Protein AF-A0A7C4CSN0-F1 (afdb_monomer)

Mean predicted aligned error: 5.17 Å

Sequence (110 aa):
MIWEKVKDSLRVIRSVVEQSGKTLVLFSGGKDSLAVLLLALECGVNEAVYMDSSISLPHILEWNLDLCQQLGVRLHVVHPARHYQGDFAYHVRRWGYFPTINRTWCRIKL

Nearest PDB structures (foldseek):
  3p52-assembly1_A  TM=7.304E-01  e=2.057E-04  Campylobacter jejuni
  8cp3-assembly1_B  TM=8.071E-01  e=4.119E-03  Methanococcus maripaludis S2
  8cnz-assembly3_E  TM=7.851E-01  e=9.607E-03  Methanococcus maripaludis
  8cp3-assembly1_A  TM=6.934E-01  e=1.094E-02  Methanococcus maripaludis S2
  6fn6-assembly1_A  TM=6.347E-01  e=2.496E-01  Drosophila melanogaster

Foldseek 3Di:
DVVVVLVVLLVVLLVCCVPPPQDEQAAALDPVSVVNVVSNVVNVHQEYEYEPQVPDDPVSVVVVVVVSVVSNHHYHYHYCCVNHDHHQVVCCVVPVDRADPVRDPPPDDD

pLDDT: mean 89.35, std 10.67, range [44.56, 98.38]

Radius of gyration: 16.56 Å; Cα contacts (8 Å, |Δi|>4): 115; chains: 1; bounding box: 34×29×48 Å

Secondary structure (DSSP, 8-state):
-HHHHHHHHHHHHHHHHHHHSS--EE--SSHHHHHHHHHHHTTT--EEEEE--S-S-HHHHHHHHHHHHHTT-EEEEE-HHHHSS--HHHHHHHHSS--BTTB-SSSS--

Structure (mmCIF, N/CA/C/O backbone):
data_AF-A0A7C4CSN0-F1
#
_entry.id   AF-A0A7C4CSN0-F1
#
loop_
_atom_site.group_PDB
_atom_site.id
_atom_site.type_symbol
_atom_site.label_atom_id
_atom_site.label_alt_id
_atom_site.label_comp_id
_atom_site.label_asym_id
_atom_site.label_entity_id
_atom_site.label_seq_id
_atom_site.p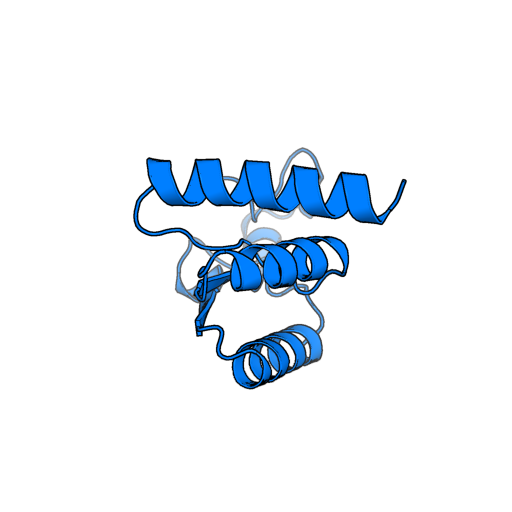dbx_PDB_ins_code
_atom_site.Cartn_x
_atom_site.Cartn_y
_atom_site.Cartn_z
_atom_site.occupancy
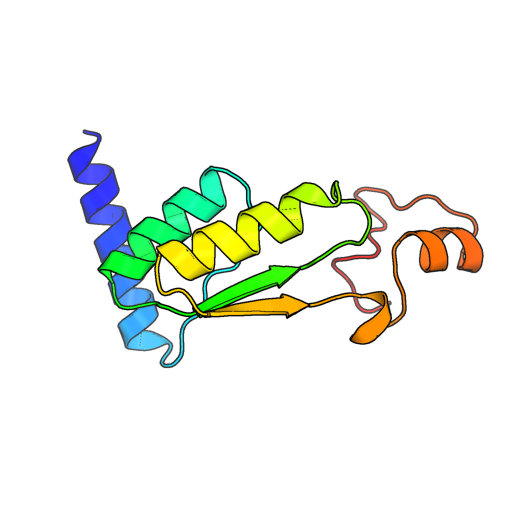_atom_site.B_iso_or_equiv
_atom_site.auth_seq_id
_atom_site.auth_comp_id
_atom_site.auth_asym_id
_atom_site.auth_atom_id
_atom_site.pdbx_PDB_model_num
ATOM 1 N N . MET A 1 1 ? 4.329 -3.168 26.446 1.00 66.38 1 MET A N 1
ATOM 2 C CA . MET A 1 1 ? 5.194 -2.581 25.398 1.00 66.38 1 MET A CA 1
ATOM 3 C C . MET A 1 1 ? 4.678 -2.734 23.965 1.00 66.38 1 MET A C 1
ATOM 5 O O . MET A 1 1 ? 4.247 -1.729 23.422 1.00 66.38 1 MET A O 1
ATOM 9 N N . ILE A 1 2 ? 4.702 -3.908 23.306 1.00 80.38 2 ILE A N 1
ATOM 10 C CA . ILE A 1 2 ? 4.251 -4.016 21.888 1.00 80.38 2 ILE A CA 1
ATOM 11 C C . ILE A 1 2 ? 2.768 -3.654 21.728 1.00 80.38 2 ILE A C 1
ATOM 13 O O . ILE A 1 2 ? 2.414 -2.831 20.890 1.00 80.38 2 ILE A O 1
ATOM 17 N N . TRP A 1 3 ? 1.915 -4.192 22.598 1.00 87.81 3 TRP A N 1
ATOM 18 C CA . TRP A 1 3 ? 0.475 -3.927 22.577 1.00 87.81 3 TRP A CA 1
ATOM 19 C C . TRP A 1 3 ? 0.104 -2.468 22.859 1.00 87.81 3 TRP A C 1
ATOM 21 O O . TRP A 1 3 ? -0.917 -1.996 22.373 1.00 87.81 3 TRP A O 1
ATOM 31 N N . GLU A 1 4 ? 0.928 -1.737 23.611 1.00 94.69 4 GLU A N 1
ATOM 32 C CA . GLU A 1 4 ? 0.720 -0.299 23.837 1.00 94.69 4 GLU A CA 1
ATOM 33 C C . GLU A 1 4 ? 1.004 0.491 22.563 1.00 94.69 4 GLU A C 1
ATOM 35 O O . GLU A 1 4 ? 0.179 1.299 22.157 1.00 94.69 4 GLU A O 1
ATOM 40 N N . LYS A 1 5 ? 2.097 0.172 21.856 1.00 95.12 5 LYS A N 1
ATOM 41 C CA . LYS A 1 5 ? 2.424 0.809 20.572 1.00 95.12 5 LYS A CA 1
ATOM 42 C C . LYS A 1 5 ? 1.353 0.563 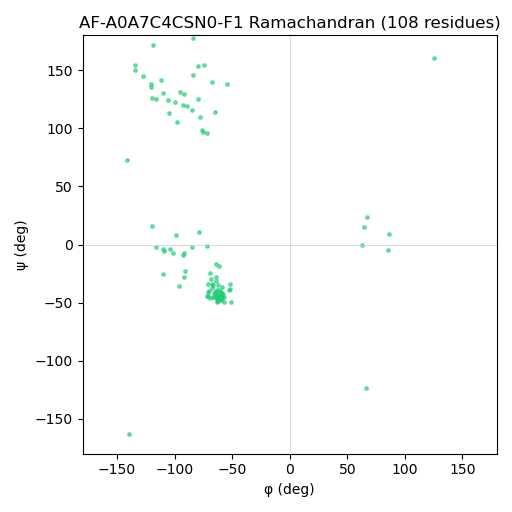19.509 1.00 95.12 5 LYS A C 1
ATOM 44 O O . LYS A 1 5 ? 1.034 1.472 18.747 1.00 95.12 5 LYS A O 1
ATOM 49 N N . VAL A 1 6 ? 0.785 -0.644 19.466 1.00 97.12 6 VAL A N 1
ATOM 50 C CA . VAL A 1 6 ? -0.336 -0.965 18.566 1.00 97.12 6 VAL A CA 1
ATOM 51 C C . VAL A 1 6 ? -1.564 -0.124 18.920 1.00 97.12 6 VAL A C 1
ATOM 53 O O . VAL A 1 6 ? -2.124 0.524 18.042 1.00 97.12 6 VAL A O 1
ATOM 56 N N . LYS A 1 7 ? -1.938 -0.051 20.206 1.00 97.38 7 LYS A N 1
ATOM 57 C CA . LYS A 1 7 ? -3.061 0.784 20.670 1.00 97.38 7 LYS A CA 1
ATOM 58 C C . LYS A 1 7 ? -2.863 2.262 20.338 1.00 97.38 7 LYS A C 1
ATOM 60 O O . LYS A 1 7 ? -3.798 2.905 19.865 1.00 97.38 7 LYS A O 1
ATOM 65 N N . ASP A 1 8 ? -1.660 2.789 20.545 1.00 97.56 8 ASP A N 1
ATOM 66 C CA . ASP A 1 8 ? -1.335 4.169 20.187 1.00 97.56 8 ASP A CA 1
ATOM 67 C C . ASP A 1 8 ? -1.419 4.405 18.679 1.00 97.56 8 ASP A C 1
ATOM 69 O O . ASP A 1 8 ? -1.980 5.410 18.247 1.00 97.56 8 ASP A O 1
ATOM 73 N N . SER A 1 9 ? -0.939 3.458 17.871 1.00 97.75 9 SER A N 1
ATOM 74 C CA . SER A 1 9 ? -1.024 3.548 16.409 1.00 97.75 9 SER A CA 1
ATOM 75 C C . SER A 1 9 ? -2.477 3.549 15.932 1.00 97.75 9 SER A C 1
ATOM 77 O O . SER A 1 9 ? -2.857 4.408 15.140 1.00 97.75 9 SER A O 1
ATOM 79 N N . LEU A 1 10 ? -3.318 2.657 16.468 1.00 98.12 10 LEU A N 1
ATOM 80 C CA . LEU A 1 10 ? -4.754 2.625 16.173 1.00 98.12 10 LEU A CA 1
ATOM 81 C C . LEU A 1 10 ? -5.441 3.937 16.565 1.00 98.12 10 LEU A C 1
ATOM 83 O O . LEU A 1 10 ? -6.266 4.447 15.813 1.00 98.12 10 LEU A O 1
ATOM 87 N N . ARG A 1 11 ? -5.083 4.520 17.717 1.00 98.12 11 ARG A N 1
ATOM 88 C CA . ARG A 1 11 ? -5.612 5.822 18.149 1.00 98.12 11 ARG A CA 1
ATOM 89 C C . ARG A 1 11 ? -5.254 6.933 17.160 1.00 98.12 11 ARG A C 1
ATOM 91 O O . ARG A 1 11 ? -6.124 7.726 16.809 1.00 98.12 11 ARG A O 1
ATOM 98 N N . VAL A 1 12 ? -4.003 6.981 16.701 1.00 97.50 12 VAL A N 1
ATOM 99 C CA . VAL A 1 12 ? -3.557 7.964 15.700 1.00 97.50 12 VAL A CA 1
ATOM 100 C C . VAL A 1 12 ? -4.306 7.773 14.383 1.00 97.50 12 VAL A C 1
ATOM 102 O O . VAL A 1 12 ? -4.826 8.742 13.837 1.00 97.50 12 VAL A O 1
ATOM 105 N N . ILE A 1 13 ? -4.421 6.535 13.897 1.00 97.00 13 ILE A N 1
ATOM 106 C CA . ILE A 1 13 ? -5.108 6.245 12.633 1.00 97.00 13 ILE A CA 1
ATOM 107 C C . ILE A 1 13 ? -6.591 6.623 12.718 1.00 97.00 13 ILE A C 1
ATOM 109 O O . ILE A 1 13 ? -7.083 7.302 11.821 1.00 97.00 13 ILE A O 1
ATOM 113 N N . ARG A 1 14 ? -7.293 6.269 13.804 1.00 96.69 14 ARG A N 1
ATOM 114 C CA . ARG A 1 14 ? -8.701 6.662 14.005 1.00 96.69 14 ARG A CA 1
ATOM 115 C C . ARG A 1 14 ? -8.889 8.172 13.968 1.00 96.69 14 ARG A C 1
ATOM 117 O O . ARG A 1 14 ? -9.759 8.644 13.247 1.00 96.69 14 ARG A O 1
ATOM 124 N N . SER A 1 15 ? -8.021 8.924 14.648 1.00 96.25 15 SER A N 1
ATOM 125 C CA . SER A 1 15 ? -8.071 10.388 14.607 1.00 96.25 15 SER A CA 1
ATOM 126 C C . SER A 1 15 ? -7.918 10.936 13.186 1.00 96.25 15 SER A C 1
ATOM 128 O O . SER A 1 15 ? -8.555 11.932 12.859 1.00 96.25 15 SER A O 1
ATOM 130 N N . VAL A 1 16 ? -7.086 10.318 12.340 1.00 95.56 16 VAL A N 1
ATOM 131 C CA . VAL A 1 16 ? -6.936 10.728 10.934 1.00 95.56 16 VAL A CA 1
ATOM 132 C C . VAL A 1 16 ? -8.196 10.400 10.137 1.00 95.56 16 VAL A C 1
ATOM 134 O O . VAL A 1 16 ? -8.683 11.258 9.402 1.00 95.56 16 VAL A O 1
ATOM 137 N N . VAL A 1 17 ? -8.742 9.192 10.300 1.00 95.38 17 VAL A N 1
ATOM 138 C CA . VAL A 1 17 ? -9.954 8.735 9.599 1.00 95.38 17 VAL A CA 1
ATOM 139 C C . VAL A 1 17 ? -11.154 9.629 9.926 1.00 95.38 17 VAL A C 1
ATOM 141 O O . VAL A 1 17 ? -11.865 10.053 9.018 1.00 95.38 17 VAL A O 1
ATOM 144 N N . GLU A 1 18 ? -11.344 9.978 11.199 1.00 94.19 18 GLU A N 1
ATOM 145 C CA . GLU A 1 18 ? -12.438 10.845 11.658 1.00 94.19 18 GLU A CA 1
ATOM 146 C C . GLU A 1 18 ? -12.343 12.275 11.096 1.00 94.19 18 GLU A C 1
ATOM 148 O O . GLU A 1 18 ? -13.367 12.913 10.860 1.00 94.19 18 GLU A O 1
ATOM 153 N N . GLN A 1 19 ? -11.128 12.779 10.853 1.00 94.56 19 GLN A N 1
ATOM 154 C CA . GLN A 1 19 ? -10.894 14.155 10.394 1.00 94.56 19 GLN A CA 1
ATOM 155 C C . GLN A 1 19 ? -10.842 14.300 8.867 1.00 94.56 19 GLN A C 1
ATOM 157 O O . GLN A 1 19 ? -11.130 15.376 8.346 1.00 94.56 19 GLN A O 1
ATOM 162 N N . SER A 1 20 ? -10.447 13.249 8.144 1.00 86.00 20 SER A N 1
ATOM 163 C CA . SER A 1 20 ? -10.047 13.354 6.729 1.00 86.00 20 SER A CA 1
ATOM 164 C C . SER A 1 20 ? -11.127 12.908 5.737 1.00 86.00 20 SER A C 1
ATOM 166 O O . SER A 1 20 ? -10.956 13.062 4.527 1.00 86.00 20 SER A O 1
ATOM 168 N N . GLY A 1 21 ? -12.242 12.344 6.213 1.00 84.25 21 GLY A N 1
ATOM 169 C CA . GLY A 1 21 ? -13.260 11.748 5.350 1.00 84.25 21 GLY A CA 1
ATOM 170 C C . GLY A 1 21 ? -12.721 10.503 4.637 1.00 84.25 21 GLY A C 1
ATOM 171 O O . GLY A 1 21 ? -12.256 9.558 5.277 1.00 84.25 21 GLY A O 1
ATOM 172 N N . LYS A 1 22 ? -12.776 10.476 3.298 1.00 91.00 22 LYS A N 1
ATOM 173 C CA . LYS A 1 22 ? -12.285 9.328 2.523 1.00 91.00 22 LYS A CA 1
ATOM 174 C C . LYS A 1 22 ? -10.770 9.170 2.698 1.00 91.00 22 LYS A C 1
ATOM 176 O O . LYS A 1 22 ? -9.993 9.989 2.218 1.00 91.00 22 LYS A O 1
ATOM 181 N N . THR A 1 23 ? -10.367 8.074 3.335 1.00 96.00 23 THR A N 1
ATOM 182 C CA . THR A 1 23 ? -8.972 7.779 3.685 1.00 96.00 23 THR A CA 1
ATOM 183 C C . THR A 1 23 ? -8.456 6.596 2.869 1.00 96.00 23 THR A C 1
ATOM 185 O O . THR A 1 23 ? -9.194 5.642 2.633 1.00 96.00 23 THR A O 1
ATOM 188 N N . LEU A 1 24 ? -7.194 6.655 2.431 1.00 97.19 24 LEU A N 1
ATOM 189 C CA . LEU A 1 24 ? -6.525 5.575 1.702 1.00 97.19 24 LEU A CA 1
ATOM 190 C C . LEU A 1 24 ? -5.124 5.340 2.270 1.00 97.19 24 LEU A C 1
ATOM 192 O O . LEU A 1 24 ? -4.470 6.279 2.726 1.00 97.19 24 LEU A O 1
ATOM 196 N N . VAL A 1 25 ? -4.637 4.104 2.179 1.00 97.75 25 VAL A N 1
ATOM 197 C CA . VAL A 1 25 ? -3.264 3.752 2.567 1.00 97.75 25 VAL A CA 1
ATOM 198 C C . VAL A 1 25 ? -2.342 3.771 1.352 1.00 97.75 25 VAL A C 1
ATOM 200 O O . VAL A 1 25 ? -2.631 3.148 0.334 1.00 97.75 25 VAL A O 1
ATOM 203 N N . LEU A 1 26 ? -1.190 4.434 1.462 1.00 96.94 26 LEU A N 1
ATOM 204 C CA . LEU A 1 26 ? -0.105 4.279 0.491 1.00 96.94 26 LEU A CA 1
ATOM 205 C C . LEU A 1 26 ? 0.605 2.947 0.757 1.00 96.94 26 LEU A C 1
ATOM 207 O O . LEU A 1 26 ? 1.430 2.839 1.665 1.00 96.94 26 LEU A O 1
ATOM 211 N N . PHE A 1 27 ? 0.257 1.925 -0.018 1.00 97.31 27 PHE A N 1
ATOM 212 C CA . PHE A 1 27 ? 0.748 0.565 0.155 1.00 97.31 27 PHE A CA 1
ATOM 213 C C . PHE A 1 27 ? 1.790 0.257 -0.917 1.00 97.31 27 PHE A C 1
ATOM 215 O O . PHE A 1 27 ? 1.463 0.216 -2.097 1.00 97.31 27 PHE A O 1
ATOM 222 N N . SER A 1 28 ? 3.054 0.062 -0.526 1.00 94.44 28 SER A N 1
ATOM 223 C CA . SER A 1 28 ? 4.159 -0.209 -1.462 1.00 94.44 28 SER A CA 1
ATOM 224 C C . SER A 1 28 ? 4.422 -1.700 -1.686 1.00 94.44 28 SER A C 1
ATOM 226 O O . SER A 1 28 ? 5.243 -2.054 -2.529 1.00 94.44 28 SER A O 1
ATOM 228 N N . GLY A 1 29 ? 3.775 -2.569 -0.907 1.00 93.69 29 GLY A N 1
ATOM 229 C CA . GLY A 1 29 ? 4.096 -3.994 -0.809 1.00 93.69 29 GLY A CA 1
ATOM 230 C C . GLY A 1 29 ? 5.197 -4.326 0.202 1.00 93.69 29 GLY A C 1
ATOM 231 O O . GLY A 1 29 ? 5.485 -5.489 0.461 1.00 93.69 29 GLY A O 1
ATOM 232 N N . GLY A 1 30 ? 5.816 -3.315 0.821 1.00 94.31 30 GLY A N 1
ATOM 233 C CA . GLY A 1 30 ? 6.800 -3.518 1.882 1.00 94.31 30 GLY A CA 1
ATOM 234 C C . GLY A 1 30 ? 6.153 -3.803 3.239 1.00 94.31 30 GLY A C 1
ATOM 235 O O . GLY A 1 30 ? 5.059 -3.311 3.527 1.00 94.31 30 GLY A O 1
ATOM 236 N N . LYS A 1 31 ? 6.878 -4.515 4.113 1.00 96.38 31 LYS A N 1
ATOM 237 C CA . LYS A 1 31 ? 6.432 -4.900 5.468 1.00 96.38 31 LYS A CA 1
ATOM 238 C C . LYS A 1 31 ? 5.907 -3.727 6.312 1.00 96.38 31 LYS A C 1
ATOM 240 O O . LYS A 1 31 ? 4.918 -3.883 7.018 1.00 96.38 31 LYS A O 1
ATOM 245 N N . ASP A 1 32 ? 6.528 -2.552 6.204 1.00 97.00 32 ASP A N 1
ATOM 246 C CA . ASP A 1 32 ? 6.142 -1.382 7.000 1.00 97.00 32 ASP A CA 1
ATOM 247 C C . ASP A 1 32 ? 4.799 -0.823 6.512 1.00 97.00 32 ASP A C 1
ATOM 249 O O . ASP A 1 32 ? 3.895 -0.571 7.304 1.00 97.00 32 ASP A O 1
ATOM 253 N N . SER A 1 33 ? 4.625 -0.716 5.190 1.00 97.31 33 SER A N 1
ATOM 254 C CA . SER A 1 33 ? 3.349 -0.305 4.595 1.00 97.31 33 SER A CA 1
ATOM 255 C C . SER A 1 33 ? 2.247 -1.351 4.788 1.00 97.31 33 SER A C 1
ATOM 257 O O . SER A 1 33 ? 1.084 -0.984 4.924 1.00 97.31 33 SER A O 1
ATOM 259 N N . LEU A 1 34 ? 2.606 -2.639 4.864 1.00 97.94 34 LEU A N 1
ATOM 260 C CA . LEU A 1 34 ? 1.676 -3.712 5.205 1.00 97.94 34 LEU A CA 1
ATOM 261 C C . LEU A 1 34 ? 1.194 -3.584 6.652 1.00 97.94 34 LEU A C 1
ATOM 263 O O . LEU A 1 34 ? -0.001 -3.685 6.903 1.00 97.94 34 LEU A O 1
ATOM 267 N N . ALA A 1 35 ? 2.097 -3.318 7.599 1.00 97.81 35 ALA A N 1
ATOM 268 C CA . ALA A 1 35 ? 1.717 -3.091 8.990 1.00 97.81 35 ALA A CA 1
ATOM 269 C C . ALA A 1 35 ? 0.736 -1.913 9.114 1.00 97.81 35 ALA A C 1
ATOM 271 O O . ALA A 1 35 ? -0.272 -2.023 9.807 1.00 97.81 35 ALA A O 1
ATOM 272 N N . VAL A 1 36 ? 0.983 -0.816 8.388 1.00 98.00 36 VAL A N 1
ATOM 273 C CA . VAL A 1 36 ? 0.050 0.321 8.329 1.00 98.00 36 VAL A CA 1
ATOM 274 C C . VAL A 1 36 ? -1.291 -0.087 7.716 1.00 98.00 36 VAL A C 1
ATOM 276 O O . VAL A 1 36 ? -2.325 0.263 8.275 1.00 98.00 36 VAL A O 1
ATOM 279 N N . LEU A 1 37 ? -1.293 -0.840 6.610 1.00 98.38 37 LEU A N 1
ATOM 280 C CA . LEU A 1 37 ? -2.522 -1.310 5.963 1.00 98.38 37 LEU A CA 1
ATOM 281 C C . LEU A 1 37 ? -3.380 -2.158 6.911 1.00 98.38 37 LEU A C 1
ATOM 283 O O . LEU A 1 37 ? -4.578 -1.916 7.023 1.00 98.38 37 LEU A O 1
ATOM 287 N N . LEU A 1 38 ? -2.769 -3.104 7.627 1.00 98.31 38 LEU A N 1
ATOM 288 C CA . LEU A 1 38 ? -3.467 -3.968 8.583 1.00 98.31 38 LEU A CA 1
ATOM 289 C C . LEU A 1 38 ? -4.067 -3.167 9.748 1.00 98.31 38 LEU A C 1
ATOM 291 O O . LEU A 1 38 ? -5.229 -3.358 10.091 1.00 98.31 38 LEU A O 1
ATOM 295 N N . LEU A 1 39 ? -3.319 -2.212 10.307 1.00 98.19 39 LEU A N 1
ATOM 296 C CA . LEU A 1 39 ? -3.832 -1.337 11.368 1.00 98.19 39 LEU A CA 1
ATOM 297 C C . LEU A 1 39 ? -4.940 -0.397 10.864 1.00 98.19 39 LEU A C 1
ATOM 299 O O . LEU A 1 39 ? -5.879 -0.086 11.596 1.00 98.19 39 LEU A O 1
ATOM 303 N N . ALA A 1 40 ? -4.853 0.060 9.615 1.00 97.94 40 ALA A N 1
ATOM 304 C CA . ALA A 1 40 ? -5.869 0.910 9.005 1.00 97.94 40 ALA A CA 1
ATOM 305 C C . ALA A 1 40 ? -7.165 0.142 8.708 1.00 97.94 40 ALA A C 1
ATOM 307 O O . ALA A 1 40 ? -8.250 0.699 8.888 1.00 97.94 40 ALA A O 1
ATOM 308 N N . LEU A 1 41 ? -7.066 -1.141 8.347 1.00 97.94 41 LEU A N 1
ATOM 309 C CA . LEU A 1 41 ? -8.215 -2.034 8.195 1.00 97.94 41 LEU A CA 1
ATOM 310 C C . LEU A 1 41 ? -9.005 -2.181 9.496 1.00 97.94 41 LEU A C 1
ATOM 312 O O . LEU A 1 41 ? -10.230 -2.079 9.479 1.00 97.94 41 LEU A O 1
ATOM 316 N N . GLU A 1 42 ? -8.322 -2.313 10.637 1.00 97.31 42 GLU A N 1
ATOM 317 C CA . GLU A 1 42 ? -8.973 -2.309 11.959 1.00 97.31 42 GLU A CA 1
ATOM 318 C C . GLU A 1 42 ? -9.701 -0.990 12.275 1.00 97.31 42 GLU A C 1
ATOM 320 O O . GLU A 1 42 ? -10.565 -0.936 13.152 1.00 97.31 42 GLU A O 1
ATOM 325 N N . CYS A 1 43 ? -9.360 0.085 11.563 1.00 96.75 43 CYS A N 1
ATOM 326 C CA . CYS A 1 43 ? -9.999 1.395 11.667 1.00 96.75 43 CYS A CA 1
ATOM 327 C C . CYS A 1 43 ? -11.043 1.645 10.563 1.00 96.75 43 CYS A C 1
ATOM 329 O O . CYS A 1 43 ? -11.540 2.763 10.448 1.00 96.75 43 CYS A O 1
ATOM 331 N N . GLY A 1 44 ? -11.380 0.633 9.754 1.00 95.81 44 GLY A N 1
ATOM 332 C CA . GLY A 1 44 ? -12.391 0.721 8.698 1.00 95.81 44 GLY A CA 1
ATOM 333 C C . GLY A 1 44 ? -11.888 1.249 7.350 1.00 95.81 44 GLY A C 1
ATOM 334 O O . GLY A 1 44 ? -12.699 1.502 6.461 1.00 95.81 44 GLY A O 1
ATOM 335 N N . VAL A 1 45 ? -10.573 1.409 7.163 1.00 97.56 45 VAL A N 1
ATOM 336 C CA . VAL A 1 45 ? -9.995 1.814 5.872 1.00 97.56 45 VAL A CA 1
ATOM 337 C C . VAL A 1 45 ? -9.804 0.585 4.989 1.00 97.56 45 VAL A C 1
ATOM 339 O O . VAL A 1 45 ? -8.993 -0.283 5.294 1.00 97.56 45 VAL A O 1
ATOM 342 N N . ASN A 1 46 ? -10.518 0.529 3.865 1.00 97.25 46 ASN A N 1
ATOM 343 C CA . ASN A 1 46 ? -10.490 -0.595 2.922 1.00 97.25 46 ASN A CA 1
ATOM 344 C C . ASN A 1 46 ? -10.018 -0.203 1.510 1.00 97.25 46 ASN A C 1
ATOM 346 O O . ASN A 1 46 ? -10.221 -0.953 0.557 1.00 97.25 46 ASN A O 1
ATOM 350 N N . GLU A 1 47 ? -9.387 0.961 1.355 1.00 98.12 47 GLU A N 1
ATOM 351 C CA . GLU A 1 47 ? -8.802 1.403 0.088 1.00 98.12 47 GLU A CA 1
ATOM 352 C C . GLU A 1 47 ? -7.300 1.654 0.248 1.00 98.12 47 GLU A C 1
ATOM 354 O O . GLU A 1 47 ? -6.842 2.259 1.221 1.00 98.12 47 GLU A O 1
ATOM 359 N N . ALA A 1 48 ? -6.527 1.215 -0.741 1.00 98.25 48 ALA A N 1
ATOM 360 C CA . ALA A 1 48 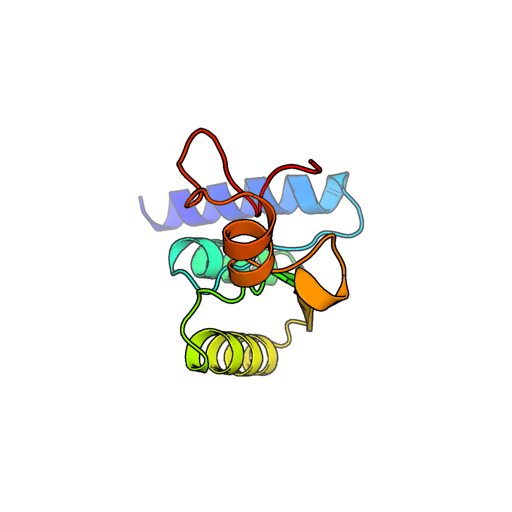? -5.087 1.419 -0.791 1.00 98.25 48 ALA A CA 1
ATOM 361 C C . ALA A 1 48 ? -4.648 1.875 -2.183 1.00 98.25 48 ALA A C 1
ATOM 363 O O . ALA A 1 48 ? -5.307 1.590 -3.180 1.00 98.25 48 ALA A O 1
ATOM 364 N N . VAL A 1 49 ? -3.522 2.576 -2.256 1.00 97.38 49 VAL A N 1
ATOM 365 C CA . VAL A 1 49 ? -2.895 3.002 -3.507 1.00 97.38 49 VAL A CA 1
ATOM 366 C C . VAL A 1 49 ? -1.506 2.389 -3.595 1.00 97.38 49 VAL A C 1
ATOM 368 O O . VAL A 1 49 ? -0.684 2.595 -2.701 1.00 97.38 49 VAL A O 1
ATOM 371 N N . TYR A 1 50 ? -1.243 1.687 -4.695 1.00 95.44 50 TYR A N 1
ATOM 372 C CA . TYR A 1 50 ? 0.081 1.208 -5.077 1.00 95.44 50 TYR A CA 1
ATOM 373 C C . TYR A 1 50 ? 0.571 1.976 -6.302 1.00 95.44 50 TYR A C 1
ATOM 375 O O . TYR A 1 50 ? -0.137 2.114 -7.301 1.00 95.44 50 TYR A O 1
ATOM 383 N N . MET A 1 51 ? 1.797 2.486 -6.224 1.00 91.62 51 MET A N 1
ATOM 384 C CA . MET A 1 51 ? 2.474 3.123 -7.348 1.00 91.62 51 MET A CA 1
ATOM 385 C C . MET A 1 51 ? 3.407 2.098 -7.992 1.00 91.62 51 MET A C 1
ATOM 387 O O . MET A 1 51 ? 4.458 1.770 -7.440 1.00 91.62 51 MET A O 1
ATOM 391 N N . ASP A 1 52 ? 3.010 1.589 -9.158 1.00 90.56 52 ASP A N 1
ATOM 392 C CA . ASP A 1 52 ? 3.848 0.715 -9.969 1.00 90.56 52 ASP A CA 1
ATOM 393 C C . ASP A 1 52 ? 4.912 1.564 -10.656 1.00 90.56 52 ASP A C 1
ATOM 395 O O . ASP A 1 52 ? 4.685 2.198 -11.682 1.00 90.56 52 ASP A O 1
ATOM 399 N N . SER A 1 53 ? 6.092 1.604 -10.056 1.00 84.75 53 SER A N 1
ATOM 400 C CA . SER A 1 53 ? 7.206 2.416 -10.535 1.00 84.75 53 SER A CA 1
ATOM 401 C C . SER A 1 53 ? 7.857 1.908 -11.825 1.00 84.75 53 SER A C 1
ATOM 403 O O . SER A 1 53 ? 8.803 2.555 -12.283 1.00 84.75 53 SER A O 1
ATOM 405 N N . SER A 1 54 ? 7.401 0.785 -12.404 1.00 84.69 54 SER A N 1
ATOM 406 C CA . SER A 1 54 ? 8.008 0.039 -13.528 1.00 84.69 54 SER A CA 1
ATOM 407 C C . SER A 1 54 ? 9.404 -0.547 -13.268 1.00 84.69 54 SER A C 1
ATOM 409 O O . SER A 1 54 ? 9.978 -1.186 -14.146 1.00 84.69 54 SER A O 1
ATOM 411 N N . ILE A 1 55 ? 9.964 -0.330 -12.072 1.00 86.81 55 ILE A N 1
ATOM 412 C CA . ILE A 1 55 ? 11.270 -0.871 -11.655 1.00 86.81 55 ILE A CA 1
ATOM 413 C C . ILE A 1 55 ? 11.144 -1.951 -10.575 1.00 86.81 55 ILE A C 1
ATOM 415 O O . ILE A 1 55 ? 12.145 -2.525 -10.149 1.00 86.81 55 ILE A O 1
ATOM 419 N N . SER A 1 56 ? 9.926 -2.207 -10.097 1.00 84.88 56 SER A N 1
ATOM 420 C CA . SER A 1 56 ? 9.636 -3.317 -9.196 1.00 84.88 56 SER A CA 1
ATOM 421 C C . SER A 1 56 ? 9.638 -4.635 -9.969 1.00 84.88 56 SER A C 1
ATOM 423 O O . SER A 1 56 ? 9.399 -4.668 -11.175 1.00 84.88 56 SER A O 1
ATOM 425 N N . LEU A 1 57 ? 9.909 -5.740 -9.274 1.00 87.00 57 LEU A N 1
ATOM 426 C CA . LEU A 1 57 ? 9.807 -7.060 -9.888 1.00 87.00 57 LEU A CA 1
ATOM 427 C C . LEU A 1 57 ? 8.328 -7.356 -10.210 1.00 87.00 57 LEU A C 1
ATOM 429 O O . LEU A 1 57 ? 7.480 -7.051 -9.368 1.00 87.00 57 LEU A O 1
ATOM 433 N N . PRO A 1 58 ? 8.000 -7.965 -11.369 1.00 80.62 58 PRO A N 1
ATOM 434 C CA . PRO A 1 58 ? 6.609 -8.165 -11.796 1.00 80.62 58 PRO A CA 1
ATOM 435 C C . PRO A 1 58 ? 5.717 -8.857 -10.753 1.00 80.62 58 PRO A C 1
ATOM 437 O O . PRO A 1 58 ? 4.589 -8.432 -10.519 1.00 80.62 58 PRO A O 1
ATOM 440 N N . HIS A 1 59 ? 6.262 -9.850 -10.043 1.00 89.94 59 HIS A N 1
ATOM 441 C CA . HIS A 1 59 ? 5.544 -10.607 -9.012 1.00 89.94 59 HIS A CA 1
ATOM 442 C C . HIS A 1 59 ? 5.116 -9.768 -7.797 1.00 89.94 59 HIS A C 1
ATOM 444 O O . HIS A 1 59 ? 4.273 -10.204 -7.022 1.00 89.94 59 HIS A O 1
ATOM 450 N N . ILE A 1 60 ? 5.688 -8.576 -7.593 1.00 91.38 60 ILE A N 1
ATOM 451 C CA . ILE A 1 60 ? 5.306 -7.701 -6.475 1.00 91.38 60 ILE A CA 1
ATOM 452 C C . ILE A 1 60 ? 3.908 -7.128 -6.695 1.00 91.38 60 ILE A C 1
ATOM 454 O O . ILE A 1 60 ? 3.130 -7.044 -5.748 1.00 91.38 60 ILE A O 1
ATOM 458 N N . LEU A 1 61 ? 3.574 -6.751 -7.933 1.00 93.31 61 LEU A N 1
ATOM 459 C CA . LEU A 1 61 ? 2.233 -6.266 -8.247 1.00 93.31 61 LEU A CA 1
ATOM 46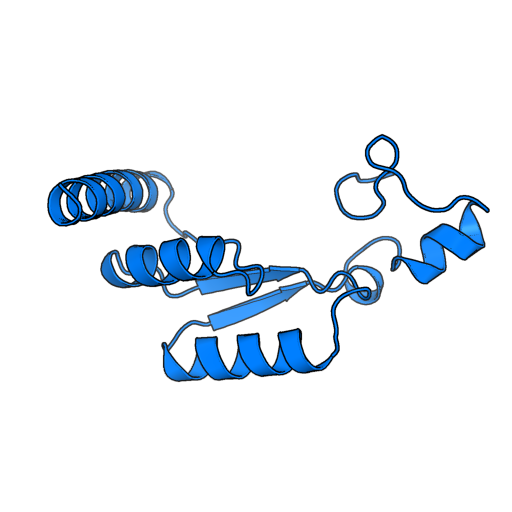0 C C . LEU A 1 61 ? 1.201 -7.384 -8.073 1.00 93.31 61 LEU A C 1
ATOM 462 O O . LEU A 1 61 ? 0.169 -7.153 -7.450 1.00 93.31 61 LEU A O 1
ATOM 466 N N . GLU A 1 62 ? 1.501 -8.581 -8.580 1.00 95.12 62 GLU A N 1
ATOM 467 C CA . GLU A 1 62 ? 0.651 -9.768 -8.419 1.00 95.12 62 GLU A CA 1
ATOM 468 C C . GLU A 1 62 ? 0.419 -10.071 -6.936 1.00 95.12 62 GLU A C 1
ATOM 470 O O . GLU A 1 62 ? -0.722 -10.133 -6.487 1.00 95.12 62 GLU A O 1
ATOM 475 N N . TRP A 1 63 ? 1.494 -10.114 -6.144 1.00 95.94 63 TRP A N 1
ATOM 476 C CA . TRP A 1 63 ? 1.402 -10.340 -4.705 1.00 95.94 63 TRP A CA 1
ATOM 477 C C . TRP A 1 63 ? 0.572 -9.264 -3.987 1.00 95.94 63 TRP A C 1
ATOM 479 O O . TRP A 1 63 ? -0.249 -9.589 -3.131 1.00 95.94 63 TRP A O 1
ATOM 489 N N . ASN A 1 64 ? 0.740 -7.987 -4.346 1.00 96.62 64 ASN A N 1
ATOM 490 C CA . ASN A 1 64 ? -0.045 -6.895 -3.768 1.00 96.62 64 ASN A CA 1
ATOM 491 C C . ASN A 1 64 ? -1.536 -7.013 -4.111 1.00 96.62 64 ASN A C 1
ATOM 493 O O . ASN A 1 64 ? -2.377 -6.767 -3.246 1.00 96.62 64 ASN A O 1
ATOM 497 N N . LEU A 1 65 ? -1.865 -7.366 -5.357 1.00 97.12 65 LEU A N 1
ATOM 498 C CA . LEU A 1 65 ? -3.245 -7.558 -5.805 1.00 97.12 65 LEU A CA 1
ATOM 499 C C . LEU A 1 65 ? -3.905 -8.717 -5.054 1.00 97.12 65 LEU A C 1
ATOM 501 O O . LEU A 1 65 ? -4.978 -8.523 -4.481 1.00 97.12 65 LEU A O 1
ATOM 505 N N . ASP A 1 66 ? -3.237 -9.869 -4.991 1.00 97.88 66 ASP A N 1
ATOM 506 C CA . ASP A 1 66 ? -3.735 -11.066 -4.309 1.00 97.88 66 ASP A CA 1
ATOM 507 C C . ASP A 1 66 ? -3.934 -10.814 -2.812 1.00 97.88 66 ASP A C 1
ATOM 509 O O . ASP A 1 66 ? -4.981 -11.141 -2.249 1.00 97.88 66 ASP A O 1
ATOM 513 N N . LEU A 1 67 ? -2.957 -10.177 -2.159 1.00 98.06 67 LEU A N 1
ATOM 514 C CA . LEU A 1 67 ? -3.048 -9.829 -0.745 1.00 98.06 67 LEU A CA 1
ATOM 515 C C . LEU A 1 67 ? -4.209 -8.868 -0.477 1.00 98.06 67 LEU A C 1
ATOM 517 O O . LEU A 1 67 ? -4.999 -9.092 0.439 1.00 98.06 67 LEU A O 1
ATOM 521 N N . CYS A 1 68 ? -4.333 -7.795 -1.261 1.00 98.19 68 CYS A N 1
ATOM 522 C CA . CYS A 1 68 ? -5.425 -6.843 -1.087 1.00 98.19 68 CYS A CA 1
ATOM 523 C C . CYS A 1 68 ? -6.787 -7.504 -1.330 1.00 98.19 68 CYS A C 1
ATOM 525 O O . CYS A 1 68 ? -7.713 -7.263 -0.558 1.00 98.19 68 CYS A O 1
ATOM 527 N N . GLN A 1 69 ? -6.899 -8.393 -2.320 1.00 98.31 69 GLN A N 1
ATOM 528 C CA . GLN A 1 69 ? -8.110 -9.178 -2.544 1.00 98.31 69 GLN A CA 1
ATOM 529 C C . GLN A 1 69 ? -8.454 -10.053 -1.328 1.00 98.31 69 GLN A C 1
AT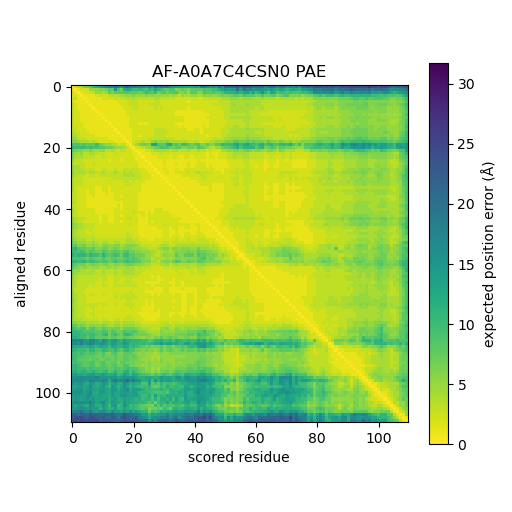OM 531 O O . GLN A 1 69 ? -9.601 -10.041 -0.881 1.00 98.31 69 GLN A O 1
ATOM 536 N N . GLN A 1 70 ? -7.475 -10.765 -0.760 1.00 98.31 70 GLN A N 1
ATOM 537 C CA . GLN A 1 70 ? -7.661 -11.597 0.437 1.00 98.31 70 GLN A CA 1
ATOM 538 C C . GLN A 1 70 ? -8.089 -10.781 1.665 1.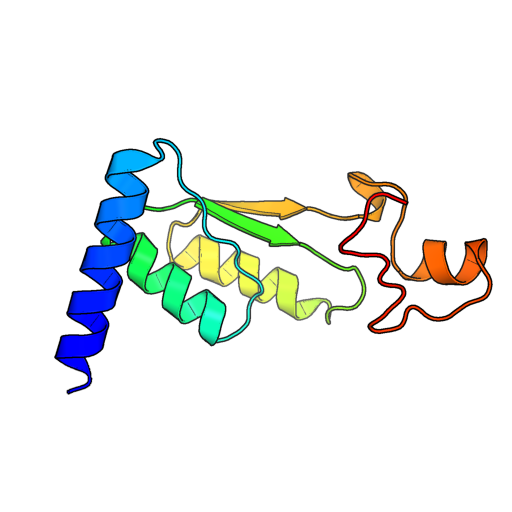00 98.31 70 GLN A C 1
ATOM 540 O O . GLN A 1 70 ? -8.883 -11.253 2.475 1.00 98.31 70 GLN A O 1
ATOM 545 N N . LEU A 1 71 ? -7.590 -9.550 1.792 1.00 97.94 71 LEU A N 1
ATOM 546 C CA . LEU A 1 71 ? -7.913 -8.638 2.892 1.00 97.94 71 LEU A CA 1
ATOM 547 C C . LEU A 1 71 ? -9.204 -7.829 2.668 1.00 97.94 71 LEU A C 1
ATOM 549 O O . LEU A 1 71 ? -9.575 -7.036 3.531 1.00 97.94 71 LEU A O 1
ATOM 553 N N . GLY A 1 72 ? -9.881 -7.979 1.522 1.00 98.12 72 GLY A N 1
ATOM 554 C CA . GLY A 1 72 ? -11.045 -7.156 1.172 1.00 98.12 72 GLY A CA 1
ATOM 555 C C . GLY A 1 72 ? -10.706 -5.677 0.933 1.00 98.12 72 GLY A C 1
ATOM 556 O O . GLY A 1 72 ? -11.567 -4.809 1.072 1.00 98.12 72 GLY A O 1
ATOM 557 N N . VAL A 1 73 ? -9.451 -5.381 0.584 1.00 98.38 73 VAL A N 1
ATOM 558 C CA . VAL A 1 73 ? -8.945 -4.043 0.264 1.00 98.38 73 VAL A CA 1
ATOM 559 C C . VAL A 1 73 ? -9.068 -3.791 -1.234 1.00 98.38 73 VAL A C 1
ATOM 561 O O . VAL A 1 73 ? -8.557 -4.549 -2.058 1.00 98.38 73 VAL A O 1
ATOM 564 N N . ARG A 1 74 ? -9.661 -2.660 -1.613 1.00 98.38 74 ARG A N 1
ATOM 565 C CA . ARG A 1 74 ? -9.607 -2.165 -2.989 1.00 98.38 74 ARG A CA 1
ATOM 566 C C . ARG A 1 74 ? -8.251 -1.509 -3.248 1.00 98.38 74 ARG A C 1
ATOM 568 O O . ARG A 1 74 ? -7.986 -0.413 -2.753 1.00 98.38 74 ARG A O 1
ATOM 575 N N . LEU A 1 75 ? -7.419 -2.161 -4.058 1.00 98.25 75 LEU A N 1
ATOM 576 C CA . LEU A 1 75 ? -6.126 -1.622 -4.474 1.00 98.25 75 LEU A CA 1
ATOM 577 C C . LEU A 1 75 ? -6.253 -0.794 -5.759 1.00 98.25 75 LEU A C 1
ATOM 579 O O . LEU A 1 75 ? -6.617 -1.305 -6.817 1.00 98.25 75 LEU A O 1
ATOM 583 N N . HIS A 1 76 ? -5.910 0.488 -5.678 1.00 96.75 76 HIS A N 1
ATOM 584 C CA . HIS A 1 76 ? -5.779 1.378 -6.828 1.00 96.75 76 HIS A CA 1
ATOM 585 C C . HIS A 1 76 ? -4.332 1.370 -7.310 1.00 96.75 76 HIS A C 1
ATOM 587 O O . HIS A 1 76 ? -3.425 1.748 -6.570 1.00 96.75 76 HIS A O 1
ATOM 593 N N . VAL A 1 77 ? -4.111 0.965 -8.558 1.00 94.19 77 VAL A N 1
ATOM 594 C CA . VAL A 1 77 ? -2.767 0.905 -9.144 1.00 94.19 77 VAL A CA 1
ATOM 595 C C . VAL A 1 77 ? -2.528 2.131 -10.015 1.00 94.19 77 VAL A C 1
ATOM 597 O O . VAL A 1 77 ? -3.255 2.385 -10.977 1.00 94.19 77 VAL A O 1
ATOM 600 N N . VAL A 1 78 ? -1.481 2.889 -9.697 1.00 91.62 78 VAL A N 1
ATOM 601 C CA . VAL A 1 78 ? -1.034 4.035 -10.490 1.00 91.62 78 VAL A CA 1
ATOM 602 C C . VAL A 1 78 ? 0.235 3.659 -11.240 1.00 91.62 78 VAL A C 1
ATOM 604 O O . VAL A 1 78 ? 1.219 3.274 -10.620 1.00 91.62 78 VAL A O 1
ATOM 607 N N . HIS A 1 79 ? 0.228 3.817 -12.565 1.00 87.06 79 HIS A N 1
ATOM 608 C CA . HIS A 1 79 ? 1.376 3.523 -13.418 1.00 87.06 79 HIS A CA 1
ATOM 609 C C . HIS A 1 79 ? 1.877 4.807 -14.105 1.00 87.06 79 HIS A C 1
ATOM 611 O O . HIS A 1 79 ? 1.101 5.453 -14.815 1.00 87.06 79 HIS A O 1
ATOM 617 N N . PRO A 1 80 ? 3.160 5.187 -13.983 1.00 82.56 80 PRO A N 1
ATOM 618 C CA . PRO A 1 80 ? 3.681 6.464 -14.459 1.00 82.56 80 PRO A CA 1
ATOM 619 C C . PRO A 1 80 ? 3.666 6.585 -15.990 1.00 82.56 80 PRO A C 1
ATOM 621 O O . PRO A 1 80 ? 3.350 7.653 -16.501 1.00 82.56 80 PRO A O 1
ATOM 624 N N . ALA A 1 81 ? 3.878 5.502 -16.749 1.00 80.69 81 ALA A N 1
ATOM 625 C CA . ALA A 1 81 ? 3.708 5.568 -18.210 1.00 80.69 81 ALA A CA 1
ATOM 626 C C . ALA A 1 81 ? 2.249 5.739 -18.666 1.00 80.69 81 ALA A C 1
ATOM 628 O O . ALA A 1 81 ? 2.019 6.211 -19.773 1.00 80.69 81 ALA A O 1
ATOM 629 N N . ARG A 1 82 ? 1.266 5.319 -17.855 1.00 81.00 82 ARG A N 1
ATOM 630 C CA . ARG A 1 82 ? -0.157 5.352 -18.240 1.00 81.00 82 ARG A CA 1
ATOM 631 C C . ARG A 1 82 ? -0.858 6.599 -17.715 1.00 81.00 82 ARG A C 1
ATOM 633 O O . ARG A 1 82 ? -1.748 7.121 -18.371 1.00 81.00 82 ARG A O 1
ATOM 640 N N . HIS A 1 83 ? -0.482 7.045 -16.520 1.00 80.31 83 HIS A N 1
ATOM 641 C CA . HIS A 1 83 ? -1.177 8.095 -15.775 1.00 80.31 83 HIS A CA 1
ATOM 642 C C . HIS A 1 83 ? -0.316 9.354 -15.570 1.00 80.31 83 HIS A C 1
ATOM 644 O O . HIS A 1 83 ? -0.786 10.320 -14.971 1.00 80.31 83 HIS A O 1
ATOM 650 N N . TYR A 1 84 ? 0.945 9.355 -16.022 1.00 74.56 84 TYR A N 1
ATOM 651 C CA . TYR A 1 84 ? 1.896 10.449 -15.815 1.00 74.56 84 TYR A CA 1
ATOM 652 C C . TYR A 1 84 ? 2.751 10.743 -17.061 1.00 74.56 84 TYR A C 1
ATOM 654 O O . TYR A 1 84 ? 2.406 10.351 -18.171 1.00 74.56 84 TYR A O 1
ATOM 662 N N . GLN A 1 85 ? 3.860 11.469 -16.881 1.00 76.00 85 GLN A N 1
ATOM 663 C CA . GLN A 1 85 ? 4.768 11.929 -17.936 1.00 76.00 85 GLN A CA 1
ATOM 664 C C . GLN A 1 85 ? 5.753 10.860 -18.465 1.00 76.00 85 GLN A C 1
ATOM 666 O O . GLN A 1 85 ? 6.669 11.216 -19.206 1.00 76.00 85 GLN A O 1
ATOM 671 N N . GLY A 1 86 ? 5.584 9.577 -18.120 1.00 78.69 86 GLY A N 1
ATOM 672 C CA . GLY A 1 86 ? 6.447 8.482 -18.582 1.00 78.69 86 GLY A CA 1
ATOM 673 C C . GLY A 1 86 ? 7.057 7.647 -17.453 1.00 78.69 86 GLY A C 1
ATOM 674 O O . GLY A 1 86 ? 7.092 8.056 -16.297 1.00 78.69 86 GLY A O 1
ATOM 675 N N . ASP A 1 87 ? 7.504 6.436 -17.784 1.00 83.19 87 ASP A N 1
ATOM 676 C CA . ASP A 1 87 ? 8.152 5.518 -16.841 1.00 83.19 87 ASP A CA 1
ATOM 677 C C . ASP A 1 87 ? 9.656 5.781 -16.660 1.00 83.19 87 ASP A C 1
ATOM 679 O O . ASP A 1 87 ? 10.254 6.657 -17.290 1.00 83.19 87 ASP A O 1
ATOM 683 N N . PHE A 1 88 ? 10.285 5.000 -15.779 1.00 83.19 88 PHE A N 1
ATOM 684 C CA . PHE A 1 88 ? 11.718 5.079 -15.515 1.00 83.19 88 PHE A CA 1
ATOM 685 C C . PHE A 1 88 ? 12.554 5.032 -16.801 1.00 83.19 88 PHE A C 1
ATOM 687 O O . PHE A 1 88 ? 13.417 5.883 -17.026 1.00 83.19 88 PHE A O 1
ATOM 694 N N . ALA A 1 89 ? 12.272 4.058 -17.668 1.00 84.56 89 ALA A N 1
ATOM 695 C CA . ALA A 1 89 ? 13.036 3.840 -18.885 1.00 84.56 89 ALA A CA 1
ATOM 696 C C . ALA A 1 89 ? 12.854 4.997 -19.882 1.00 84.56 89 ALA A C 1
ATOM 698 O O . ALA A 1 89 ? 13.812 5.405 -20.540 1.00 84.56 89 ALA A O 1
ATOM 699 N N . TYR A 1 90 ? 11.651 5.565 -19.971 1.00 85.62 90 TYR A N 1
ATOM 700 C CA . TYR A 1 90 ? 11.376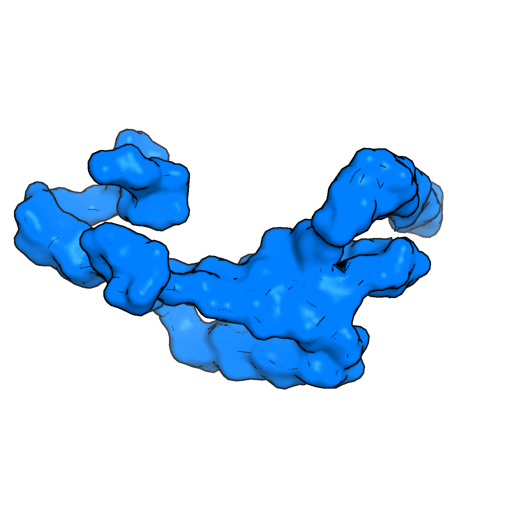 6.776 -20.733 1.00 85.62 90 TYR A CA 1
ATOM 701 C C . TYR A 1 90 ? 12.216 7.952 -20.232 1.00 85.62 90 TYR A C 1
ATOM 703 O O . TYR A 1 90 ? 12.861 8.616 -21.042 1.00 85.62 90 TYR A O 1
ATOM 711 N N . HIS A 1 91 ? 12.270 8.184 -18.918 1.00 82.88 91 HIS A N 1
ATOM 712 C CA . HIS A 1 91 ? 13.053 9.283 -18.353 1.00 82.88 91 HIS A CA 1
ATOM 713 C C . HIS A 1 91 ? 14.560 9.111 -18.593 1.00 82.88 91 HIS A C 1
ATOM 715 O O . HIS A 1 91 ? 15.218 10.077 -18.982 1.00 82.88 91 HIS A O 1
ATOM 721 N N . VAL A 1 92 ? 15.093 7.893 -18.455 1.00 86.12 92 VAL A N 1
ATOM 722 C CA . VAL A 1 92 ? 16.502 7.594 -18.773 1.00 86.12 92 VAL A CA 1
ATOM 723 C C . VAL A 1 92 ? 16.806 7.884 -20.245 1.00 86.12 92 VAL A C 1
ATOM 725 O O . VAL A 1 92 ? 17.784 8.566 -20.547 1.00 86.12 92 VAL A O 1
ATOM 728 N N . ARG A 1 93 ? 15.946 7.428 -21.168 1.00 87.50 93 ARG A N 1
ATOM 729 C CA . ARG A 1 93 ? 16.119 7.670 -22.611 1.00 87.50 93 ARG A CA 1
ATOM 730 C C . ARG A 1 93 ? 15.998 9.147 -22.980 1.00 87.50 93 ARG A C 1
ATOM 732 O O . ARG A 1 93 ? 16.764 9.627 -23.806 1.00 87.50 93 ARG A O 1
ATOM 739 N N . ARG A 1 94 ? 15.036 9.859 -22.389 1.00 85.44 94 ARG A N 1
ATOM 740 C CA . ARG A 1 94 ? 14.739 11.258 -22.723 1.00 85.44 94 ARG A CA 1
ATOM 741 C C . ARG A 1 94 ? 15.824 12.217 -22.249 1.00 85.44 94 ARG A C 1
ATOM 743 O O . ARG A 1 94 ? 16.138 13.165 -22.959 1.00 85.44 94 ARG A O 1
ATOM 750 N N . TRP A 1 95 ? 16.351 12.005 -21.046 1.00 81.75 95 TRP A N 1
ATOM 751 C CA . TRP A 1 95 ? 17.226 12.981 -20.393 1.00 81.75 95 TRP A CA 1
ATOM 752 C C . TRP A 1 95 ? 18.691 12.552 -20.322 1.00 81.75 95 TRP A C 1
ATOM 754 O O . TRP A 1 95 ? 19.524 13.337 -19.874 1.00 81.75 95 TRP A O 1
ATOM 764 N N . GLY A 1 96 ? 19.017 11.324 -20.734 1.00 81.25 96 GLY A N 1
ATOM 765 C CA . GLY A 1 96 ? 20.393 10.828 -20.773 1.00 81.25 96 GLY A CA 1
ATOM 766 C C . GLY A 1 96 ? 21.061 10.712 -19.400 1.00 81.25 96 GLY A C 1
ATOM 767 O O . GLY A 1 96 ? 22.280 10.592 -19.331 1.00 81.25 96 GLY A O 1
ATOM 768 N N . TYR A 1 97 ? 20.292 10.754 -18.306 1.00 78.38 97 TYR A N 1
ATOM 769 C CA . TYR A 1 97 ? 20.804 10.558 -16.953 1.00 78.38 97 TYR A CA 1
ATOM 770 C C . TYR A 1 97 ? 20.005 9.488 -16.211 1.00 78.38 97 TYR A C 1
ATOM 772 O O . TYR A 1 97 ? 18.790 9.359 -16.374 1.00 78.38 97 TYR A O 1
ATOM 780 N N . PHE A 1 98 ? 20.709 8.730 -15.371 1.00 80.50 98 PHE A N 1
ATOM 781 C CA . PHE A 1 98 ? 20.092 7.789 -14.449 1.00 80.50 98 PHE A CA 1
ATOM 782 C C . PHE A 1 98 ? 19.577 8.563 -13.232 1.00 80.50 98 PHE A C 1
ATOM 784 O O . PHE A 1 98 ? 20.360 9.295 -12.616 1.00 80.50 98 PHE A O 1
ATOM 791 N N . PRO A 1 99 ? 18.291 8.449 -12.878 1.00 76.00 99 PRO A N 1
ATOM 792 C CA . PRO A 1 99 ? 17.757 9.160 -11.735 1.00 76.00 99 PRO A CA 1
ATOM 793 C C . PRO A 1 99 ? 18.533 8.901 -10.443 1.00 76.00 99 PRO A C 1
ATOM 795 O O . PRO A 1 99 ? 18.912 7.774 -10.132 1.00 76.00 99 PRO A O 1
ATOM 798 N N . THR A 1 100 ? 18.746 9.958 -9.672 1.00 76.81 100 THR A N 1
ATOM 799 C CA . THR A 1 100 ? 19.480 9.912 -8.402 1.00 76.81 100 THR A CA 1
ATOM 800 C C . THR A 1 100 ? 18.573 10.344 -7.259 1.00 76.81 100 THR A C 1
ATOM 802 O O . THR A 1 100 ? 17.477 10.857 -7.488 1.00 76.81 100 THR A O 1
ATOM 805 N N . ILE A 1 101 ? 19.034 10.199 -6.014 1.00 74.94 101 ILE A N 1
ATOM 806 C CA . ILE A 1 101 ? 18.310 10.704 -4.833 1.00 74.94 101 ILE A CA 1
ATOM 807 C C . ILE A 1 101 ? 17.929 12.190 -4.992 1.00 74.94 101 ILE A C 1
ATOM 809 O O . ILE A 1 101 ? 16.841 12.584 -4.582 1.00 74.94 101 ILE A O 1
ATOM 813 N N . ASN A 1 102 ? 18.771 12.987 -5.662 1.00 76.44 102 ASN A N 1
ATOM 814 C CA . ASN A 1 102 ? 18.537 14.419 -5.891 1.00 76.44 102 ASN A CA 1
ATOM 815 C C . ASN A 1 102 ? 17.813 14.727 -7.213 1.00 76.44 102 ASN A C 1
ATOM 817 O O . ASN A 1 102 ? 17.466 15.877 -7.471 1.00 76.44 102 ASN A O 1
ATOM 821 N N . ARG A 1 103 ? 17.601 13.724 -8.073 1.00 74.00 103 ARG A N 1
ATOM 822 C CA . ARG A 1 103 ? 16.898 13.842 -9.358 1.00 74.00 103 ARG A CA 1
ATOM 823 C C . ARG A 1 103 ? 16.043 12.602 -9.580 1.00 74.00 103 ARG A C 1
ATOM 825 O O . ARG A 1 103 ? 16.395 11.726 -10.365 1.00 74.00 103 ARG A O 1
ATOM 832 N N . THR A 1 104 ? 14.952 12.509 -8.827 1.00 73.00 104 THR A N 1
ATOM 833 C CA . THR A 1 104 ? 14.015 11.379 -8.907 1.00 73.00 104 THR A CA 1
ATOM 834 C C . THR A 1 104 ? 13.003 11.586 -10.035 1.00 73.00 104 THR A C 1
ATOM 836 O O . THR A 1 104 ? 12.584 12.707 -10.301 1.00 73.00 104 THR A O 1
ATOM 839 N N . TRP A 1 105 ? 12.586 10.498 -10.683 1.00 74.19 105 TRP A N 1
ATOM 840 C CA . TRP A 1 105 ? 11.572 10.508 -11.747 1.00 74.19 105 TRP A CA 1
ATOM 841 C C . TRP A 1 105 ? 10.154 10.297 -11.205 1.00 74.19 105 TRP A C 1
ATOM 843 O O . TRP A 1 105 ? 9.175 10.660 -11.842 1.00 74.19 105 TRP A O 1
ATOM 853 N N . CYS A 1 106 ? 10.045 9.685 -10.024 1.00 72.06 106 CYS A N 1
ATOM 854 C CA . CYS A 1 106 ? 8.796 9.178 -9.465 1.00 72.06 106 CYS A CA 1
ATOM 855 C C . CYS A 1 106 ? 8.187 10.047 -8.350 1.00 72.06 106 CYS A C 1
ATOM 857 O O . CYS A 1 106 ? 7.108 9.710 -7.872 1.00 72.06 106 CYS A O 1
ATOM 859 N N . ARG A 1 107 ? 8.847 11.139 -7.918 1.00 69.12 107 ARG A N 1
ATOM 860 C CA . ARG A 1 107 ? 8.319 12.055 -6.877 1.00 69.12 107 ARG A CA 1
ATOM 86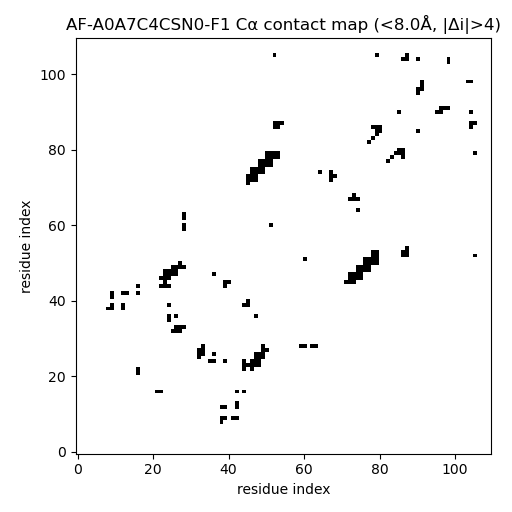1 C C . ARG A 1 107 ? 7.908 13.438 -7.376 1.00 69.12 107 ARG A C 1
ATOM 863 O O . ARG A 1 107 ? 7.113 14.086 -6.706 1.00 69.12 107 ARG A O 1
ATOM 870 N N . ILE A 1 108 ? 8.473 13.924 -8.480 1.00 57.03 108 ILE A N 1
ATOM 871 C CA . ILE A 1 108 ? 8.353 15.333 -8.879 1.00 57.03 108 ILE A CA 1
ATOM 872 C C . ILE A 1 108 ? 7.694 15.420 -10.253 1.00 57.03 108 ILE A C 1
ATOM 874 O O . ILE A 1 108 ? 8.064 14.692 -11.172 1.00 57.03 108 ILE A O 1
ATOM 878 N N . LYS A 1 109 ? 6.738 16.347 -10.381 1.00 49.12 109 LYS A N 1
ATOM 879 C CA . LYS A 1 109 ? 6.243 16.833 -11.673 1.00 49.12 109 LYS A CA 1
ATOM 880 C C . LYS A 1 109 ? 7.348 17.699 -12.250 1.00 49.12 109 LYS A C 1
ATOM 882 O O . LYS A 1 109 ? 7.517 18.829 -11.803 1.00 49.12 109 LYS A O 1
ATOM 887 N N . LEU A 1 110 ? 8.172 17.091 -13.104 1.00 44.56 110 LEU A N 1
ATOM 888 C CA . LEU A 1 110 ? 9.138 17.819 -13.922 1.00 44.56 110 LEU A CA 1
ATOM 889 C C . LEU A 1 110 ? 8.397 18.817 -14.819 1.00 44.56 110 LEU A C 1
ATOM 891 O O . LEU A 1 110 ? 7.283 18.476 -15.300 1.00 44.56 110 LEU A O 1
#

Solvent-accessible surface area (backbone atoms only — not comparable to full-atom values): 6532 Å² total; per-residue (Å²): 109,73,70,54,54,51,52,53,50,45,53,54,49,41,56,47,45,76,71,60,59,88,56,70,38,77,34,79,76,42,72,69,34,46,52,51,45,56,52,35,42,79,63,72,40,45,36,31,40,30,72,51,63,80,78,65,63,73,67,54,58,53,51,42,53,53,50,27,57,76,70,67,29,50,73,44,79,45,39,36,60,81,78,51,99,42,33,59,68,52,48,32,70,74,68,74,47,80,71,41,96,93,46,56,79,88,85,54,91,126